Protein AF-A0A920SGM2-F1 (afdb_monomer)

Sequence (75 aa):
MGNVSYLVPGIHPMIKVAPHGTAIHTEDFARYAVLEEADRAVVDGAKSMALTMVDCWADPAVLDAARAEFIAIGT

Radius of gyration: 16.13 Å; Cα contacts (8 Å, |Δi|>4): 37; chains: 1; bounding box: 39×18×41 Å

Secondary structure (DSSP, 8-state):
--SGGGTS---------S-TT--TTSHHHHHHTTSHHHHHHHHHHHHHHHHHHHHHHH-HHHHHHHHHHHHHT--

pLDDT: mean 94.94, std 7.18, range [56.25, 98.5]

Foldseek 3Di:
DPVVCLVAQDDDDDDDQADPPDDPPDPRVVVSCPDPSVVVSVVVVVVVVVVLVVCCVVDVVSRVVSVVVSVVVPD

Mean predicted aligned error: 3.48 Å

Solvent-accessible surface area (backbone atoms only — not comparable to full-atom values): 4612 Å² total; per-residue (Å²): 123,61,78,63,53,77,80,42,81,70,82,73,84,84,76,80,45,61,67,91,87,63,54,84,97,38,72,68,41,56,61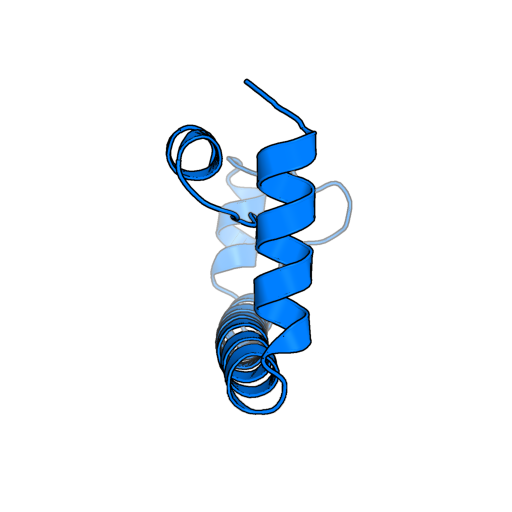,32,61,75,34,74,60,22,57,48,39,51,53,52,49,52,50,50,55,51,50,54,50,48,50,42,69,77,35,63,63,56,52,52,49,48,49,51,53,54,60,70,68,61,132

Structure (mmCIF, N/CA/C/O backbone):
data_AF-A0A920SGM2-F1
#
_entry.id   AF-A0A920SGM2-F1
#
loop_
_atom_site.group_PDB
_atom_site.id
_atom_site.type_symbol
_atom_site.label_atom_id
_atom_site.label_alt_id
_atom_site.label_comp_id
_atom_site.label_asym_id
_atom_site.label_entity_id
_atom_site.label_seq_id
_atom_site.pdbx_PDB_ins_code
_atom_site.Cartn_x
_atom_site.Cartn_y
_atom_site.Cartn_z
_atom_site.occupancy
_atom_site.B_iso_or_equiv
_atom_site.auth_seq_id
_atom_site.auth_comp_id
_atom_site.auth_asym_id
_atom_site.auth_atom_id
_atom_site.pdbx_PDB_model_num
ATOM 1 N N . MET A 1 1 ? 6.437 -0.439 6.305 1.00 66.44 1 MET A N 1
ATOM 2 C CA . MET A 1 1 ? 7.664 -0.770 5.542 1.00 66.44 1 MET A CA 1
ATOM 3 C C . MET A 1 1 ? 8.673 0.343 5.748 1.00 66.44 1 MET A C 1
ATOM 5 O O . MET A 1 1 ? 8.278 1.492 5.648 1.00 66.44 1 MET A O 1
ATOM 9 N N . GLY A 1 2 ? 9.922 0.010 6.076 1.00 85.38 2 GLY A N 1
ATOM 10 C CA . GLY A 1 2 ? 11.011 0.985 6.229 1.00 85.38 2 GLY A CA 1
ATOM 11 C C . GLY A 1 2 ? 12.307 0.419 5.659 1.00 85.38 2 GLY A C 1
ATOM 12 O O . GLY A 1 2 ? 12.763 0.859 4.617 1.00 85.38 2 GLY A O 1
ATOM 13 N N . ASN A 1 3 ? 12.821 -0.660 6.253 1.00 93.75 3 ASN A N 1
ATOM 14 C CA . ASN A 1 3 ? 14.101 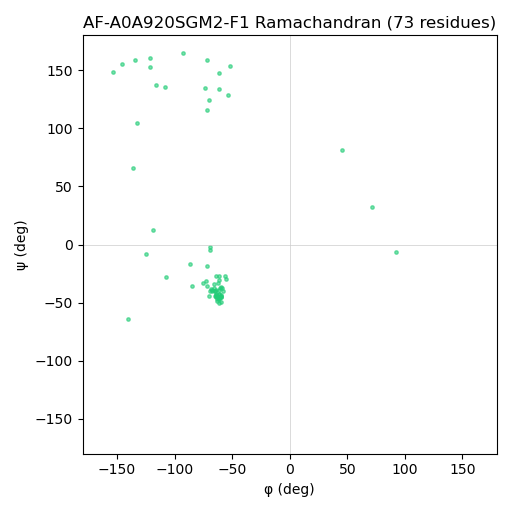-1.252 5.841 1.00 93.75 3 ASN A CA 1
ATOM 15 C C . ASN A 1 3 ? 14.098 -1.813 4.405 1.00 93.75 3 ASN A C 1
ATOM 17 O O . ASN A 1 3 ? 15.071 -1.653 3.682 1.00 93.75 3 ASN A O 1
ATOM 21 N N . VAL A 1 4 ? 13.007 -2.455 3.969 1.00 92.88 4 VAL A N 1
ATOM 22 C CA . VAL A 1 4 ? 12.904 -3.020 2.605 1.00 92.88 4 VAL A CA 1
ATOM 23 C C . VAL A 1 4 ? 12.920 -1.925 1.540 1.00 92.88 4 VAL A C 1
ATOM 25 O O . VAL A 1 4 ? 13.515 -2.109 0.483 1.00 92.88 4 VAL A O 1
ATOM 28 N N . SER A 1 5 ? 12.340 -0.766 1.852 1.00 93.06 5 SER A N 1
ATOM 29 C CA . SER A 1 5 ? 12.291 0.387 0.954 1.00 93.06 5 SER A CA 1
ATOM 30 C C . SER A 1 5 ? 13.657 1.047 0.735 1.00 93.06 5 SER A C 1
ATOM 32 O O . SER A 1 5 ? 13.724 1.988 -0.035 1.00 93.06 5 SER A O 1
ATOM 34 N N . TYR A 1 6 ? 14.734 0.579 1.381 1.00 92.38 6 TYR A N 1
ATOM 35 C CA . TYR A 1 6 ? 16.113 0.960 1.039 1.00 92.38 6 TYR A CA 1
ATOM 36 C C . TYR A 1 6 ? 16.727 0.088 -0.058 1.00 92.38 6 TYR A C 1
ATOM 38 O O . TYR A 1 6 ? 17.756 0.447 -0.616 1.00 92.38 6 TYR A O 1
ATOM 46 N N . LEU A 1 7 ? 16.143 -1.076 -0.346 1.00 93.31 7 LEU A N 1
ATOM 47 C CA . LEU A 1 7 ? 16.706 -2.035 -1.299 1.00 93.31 7 LEU A CA 1
ATOM 48 C C . LEU A 1 7 ? 15.914 -2.095 -2.602 1.00 93.31 7 LEU A C 1
ATOM 50 O O . LEU A 1 7 ? 16.468 -2.438 -3.643 1.00 93.31 7 LEU A O 1
ATOM 54 N N . VAL A 1 8 ? 14.617 -1.797 -2.542 1.00 93.25 8 VAL A N 1
ATOM 55 C CA . VAL A 1 8 ? 13.702 -1.872 -3.681 1.00 93.25 8 VAL A CA 1
ATOM 56 C C . VAL A 1 8 ? 12.642 -0.771 -3.591 1.00 93.25 8 VAL A C 1
ATOM 58 O O . VAL A 1 8 ? 12.302 -0.354 -2.478 1.00 93.25 8 VAL A O 1
ATOM 61 N N . PRO A 1 9 ? 12.048 -0.347 -4.726 1.00 93.44 9 PRO A N 1
ATOM 62 C CA . PRO A 1 9 ? 10.842 0.472 -4.703 1.00 93.44 9 PRO A CA 1
ATOM 63 C C . PRO A 1 9 ? 9.761 -0.208 -3.853 1.00 93.44 9 PRO A C 1
ATOM 65 O O . PRO A 1 9 ? 9.464 -1.390 -4.041 1.00 93.44 9 PRO A O 1
ATOM 68 N N . GLY A 1 10 ? 9.176 0.520 -2.903 1.00 92.50 10 GLY A N 1
ATOM 69 C CA . GLY A 1 10 ? 8.195 -0.042 -1.980 1.00 92.50 10 GLY A CA 1
ATOM 70 C C . GLY A 1 10 ? 7.222 1.002 -1.455 1.00 92.50 10 GLY A C 1
ATOM 71 O O . GLY A 1 10 ? 7.584 2.160 -1.266 1.00 92.50 10 GLY A O 1
ATOM 72 N N . ILE A 1 11 ? 5.992 0.570 -1.179 1.00 94.12 11 ILE A N 1
ATOM 73 C CA . ILE A 1 11 ? 4.911 1.411 -0.656 1.00 94.12 11 ILE A CA 1
ATOM 74 C C . ILE A 1 11 ? 4.405 0.874 0.688 1.00 94.12 11 ILE A C 1
ATOM 76 O O . ILE A 1 11 ? 4.479 -0.322 0.972 1.00 94.12 11 ILE A O 1
ATOM 80 N N . HIS A 1 12 ? 3.876 1.763 1.527 1.00 95.38 12 HIS A N 1
ATOM 81 C CA . HIS A 1 1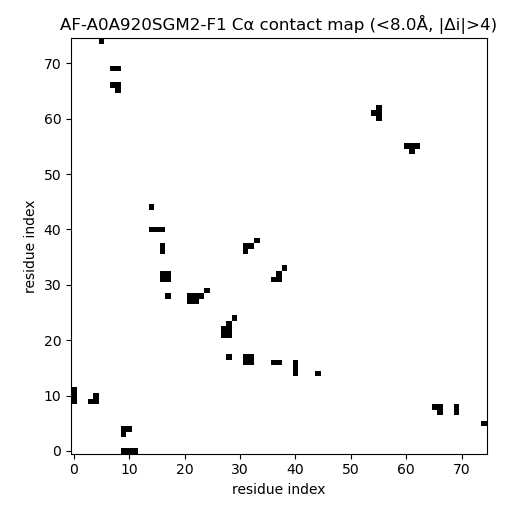2 ? 3.166 1.404 2.758 1.00 95.38 12 HIS A CA 1
ATOM 82 C C . HIS A 1 12 ? 1.891 2.244 2.896 1.00 95.38 12 HIS A C 1
ATOM 84 O O . HIS A 1 12 ? 1.819 3.126 3.758 1.00 95.38 12 HIS A O 1
ATOM 90 N N . PRO A 1 13 ? 0.918 2.042 1.991 1.00 94.81 13 PRO A N 1
ATOM 91 C CA . PRO A 1 13 ? -0.323 2.790 2.020 1.00 94.81 13 PRO A CA 1
ATOM 92 C C . PRO A 1 13 ? -1.191 2.349 3.201 1.00 94.81 13 PRO A C 1
ATOM 94 O O . PRO A 1 13 ? -1.059 1.243 3.725 1.00 94.81 13 PRO A O 1
ATOM 97 N N . MET A 1 14 ? -2.110 3.225 3.593 1.00 95.00 14 MET 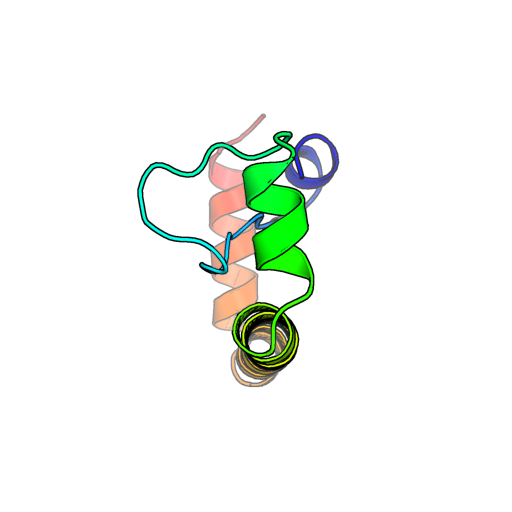A N 1
ATOM 98 C CA . MET A 1 14 ? -3.120 2.957 4.612 1.00 95.00 14 MET A CA 1
ATOM 99 C C . MET A 1 14 ? -4.502 3.021 3.964 1.00 95.00 14 MET A C 1
ATOM 101 O O . MET A 1 14 ? -4.781 3.945 3.202 1.00 95.00 14 MET A O 1
ATOM 105 N N . ILE A 1 15 ? -5.374 2.073 4.306 1.00 96.25 15 ILE A N 1
ATOM 106 C CA . ILE A 1 15 ? -6.794 2.089 3.934 1.00 96.25 15 ILE A CA 1
ATOM 107 C C . ILE A 1 15 ? -7.601 2.393 5.192 1.00 96.25 15 ILE A C 1
ATOM 109 O O . ILE A 1 15 ? -7.312 1.885 6.277 1.00 96.25 15 ILE A O 1
ATOM 113 N N . LYS A 1 16 ? -8.587 3.280 5.066 1.00 95.44 16 LYS A N 1
ATOM 114 C CA . LYS A 1 16 ? -9.393 3.728 6.199 1.00 95.44 16 LYS A CA 1
ATOM 115 C C . LYS A 1 16 ? -10.312 2.605 6.685 1.00 95.44 16 LYS A C 1
ATOM 117 O O . LYS A 1 16 ? -11.147 2.134 5.928 1.00 95.44 16 LYS A O 1
ATOM 122 N N . VAL A 1 17 ? -10.210 2.275 7.973 1.00 97.12 17 VAL A N 1
ATOM 123 C CA . VAL A 1 17 ? -11.100 1.316 8.663 1.00 97.12 17 VAL A CA 1
ATOM 124 C C . VAL A 1 17 ? -11.781 1.895 9.905 1.00 97.12 17 VAL A C 1
ATOM 126 O O . VAL A 1 17 ? -12.659 1.265 10.478 1.00 97.12 17 VAL A O 1
ATOM 129 N N . ALA A 1 18 ? -11.389 3.099 10.328 1.00 97.44 18 ALA A N 1
ATOM 130 C CA . ALA A 1 18 ? -11.893 3.763 11.528 1.00 97.44 18 ALA A CA 1
ATOM 131 C C . ALA A 1 18 ? -12.230 5.238 11.239 1.00 97.44 18 ALA A C 1
ATOM 133 O O . ALA A 1 18 ? -11.717 5.805 10.264 1.00 97.4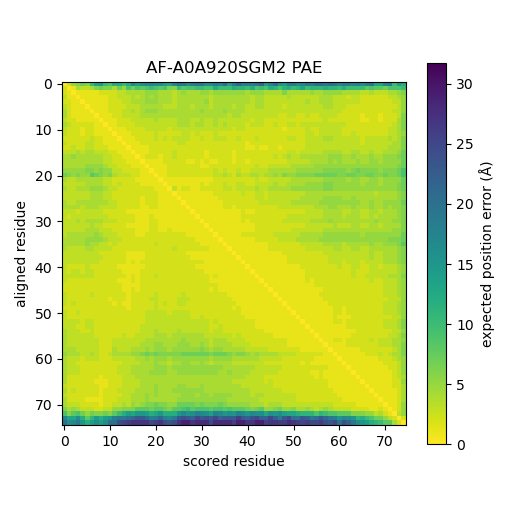4 18 ALA A O 1
ATOM 134 N N . PRO A 1 19 ? -13.079 5.891 12.057 1.00 97.00 19 PRO A N 1
ATOM 135 C CA . PRO A 1 19 ? -13.336 7.324 11.960 1.00 97.00 19 PRO A CA 1
ATOM 136 C C . PRO A 1 19 ? -12.053 8.164 11.963 1.00 97.00 19 PRO A C 1
ATOM 138 O O . PRO A 1 19 ? -11.009 7.774 12.486 1.00 97.00 19 PRO A O 1
ATOM 141 N N . HIS A 1 20 ? -12.126 9.353 11.362 1.00 95.56 20 HIS A N 1
ATOM 142 C CA . HIS A 1 20 ? -10.988 10.268 11.375 1.00 95.56 20 HIS A CA 1
ATOM 143 C C . HIS A 1 20 ? -10.650 10.663 12.820 1.00 95.56 20 HIS A C 1
ATOM 145 O O . HIS A 1 20 ? -11.542 11.020 13.584 1.00 95.56 20 HIS A O 1
ATOM 151 N N . GLY A 1 21 ? -9.365 10.624 13.172 1.00 95.75 21 GLY A N 1
ATOM 152 C CA . GLY A 1 21 ? -8.885 10.922 14.524 1.00 95.75 21 GLY A CA 1
ATOM 153 C C . GLY A 1 21 ? -8.749 9.702 15.440 1.00 95.75 21 GLY A C 1
ATOM 154 O O . GLY A 1 21 ? -8.188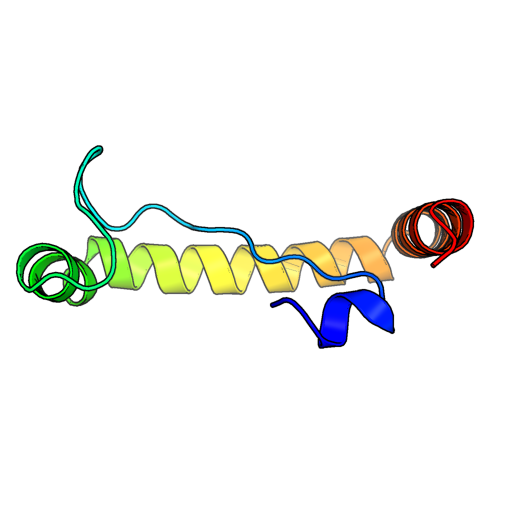 9.839 16.523 1.00 95.75 21 GLY A O 1
ATOM 155 N N . THR A 1 22 ? -9.183 8.507 15.026 1.00 97.25 22 THR A N 1
ATOM 156 C CA . THR A 1 22 ? -8.894 7.277 15.778 1.00 97.25 22 THR A CA 1
ATOM 157 C C . THR A 1 22 ? -7.417 6.903 15.627 1.00 97.25 22 THR A C 1
ATOM 159 O O . THR A 1 22 ? -6.956 6.593 14.528 1.00 97.25 22 THR A O 1
ATOM 162 N N . ALA A 1 23 ? -6.666 6.924 16.730 1.00 97.19 23 ALA A N 1
ATOM 163 C CA . ALA A 1 23 ? -5.246 6.590 16.730 1.00 97.19 23 ALA A CA 1
ATOM 164 C C . ALA A 1 23 ? -5.014 5.077 16.578 1.00 97.19 23 ALA A C 1
ATOM 166 O O . ALA A 1 23 ? -5.635 4.270 17.273 1.00 97.19 23 ALA A O 1
ATOM 167 N N . ILE A 1 24 ? -4.073 4.702 15.708 1.00 94.44 24 ILE A N 1
ATOM 168 C CA . ILE A 1 24 ? -3.544 3.335 15.628 1.00 94.44 24 ILE A CA 1
ATOM 169 C C . ILE A 1 24 ? -2.870 2.962 16.963 1.00 94.44 24 ILE A C 1
ATOM 171 O O . ILE A 1 24 ? -2.320 3.830 17.634 1.00 94.44 24 ILE A O 1
ATOM 175 N N . HIS A 1 25 ? -2.920 1.685 17.358 1.00 97.38 25 HIS A N 1
ATOM 176 C CA . HIS A 1 25 ? -2.470 1.17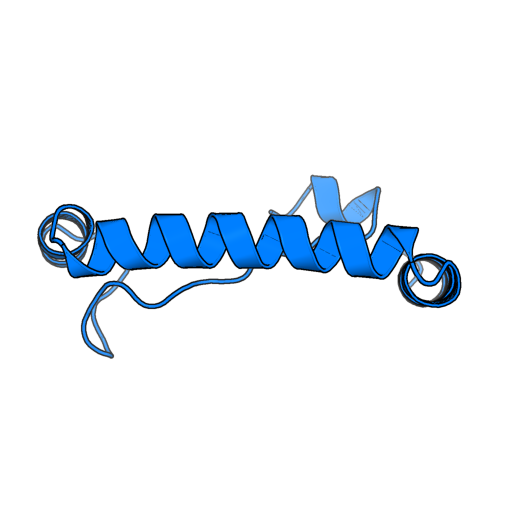8 18.674 1.00 97.38 25 HIS A CA 1
ATOM 177 C C . HIS A 1 25 ? -3.349 1.553 19.883 1.00 97.38 25 HIS A C 1
ATOM 179 O O . HIS A 1 25 ? -2.855 1.679 21.000 1.00 97.38 25 HIS A O 1
ATOM 185 N N . THR A 1 26 ? -4.660 1.687 19.684 1.00 98.25 26 THR A N 1
ATOM 186 C CA . THR A 1 26 ? -5.634 1.894 20.769 1.00 98.25 26 THR A CA 1
ATOM 187 C C . THR A 1 26 ? -6.690 0.791 20.791 1.00 98.25 26 THR A C 1
ATOM 189 O O . THR A 1 26 ? -6.914 0.115 19.783 1.00 98.25 26 THR A O 1
ATOM 192 N N . GLU A 1 27 ? -7.375 0.627 21.927 1.00 98.38 27 GLU A N 1
ATOM 193 C CA . GLU A 1 27 ? -8.535 -0.271 22.023 1.00 98.38 27 GLU A CA 1
ATOM 194 C C . GLU A 1 27 ? -9.649 0.131 21.051 1.00 98.38 27 GLU A C 1
ATOM 196 O O . GLU A 1 27 ? -10.288 -0.735 20.457 1.00 98.38 27 GLU A O 1
ATOM 201 N N . ASP A 1 28 ? -9.851 1.433 20.839 1.00 98.06 28 ASP A N 1
ATOM 202 C CA . ASP A 1 28 ? -10.844 1.931 19.888 1.00 98.06 28 ASP A CA 1
ATOM 203 C C . ASP A 1 28 ? -10.528 1.465 18.468 1.00 98.06 28 ASP A C 1
ATOM 205 O O . ASP A 1 28 ? -11.401 0.930 17.788 1.00 98.06 28 ASP A O 1
ATOM 209 N N . PHE A 1 29 ? -9.272 1.587 18.026 1.00 98.25 29 PHE A N 1
ATOM 210 C CA . PHE A 1 29 ? -8.881 1.091 16.708 1.00 98.25 29 PHE A CA 1
ATOM 211 C C . PHE A 1 29 ? -9.072 -0.426 16.588 1.00 98.25 29 PHE A C 1
ATOM 213 O O . PHE A 1 29 ? -9.555 -0.896 15.560 1.00 98.25 29 PHE A O 1
ATOM 220 N N . ALA A 1 30 ? -8.766 -1.189 17.645 1.00 98.31 30 ALA A N 1
ATOM 221 C CA . ALA A 1 30 ? -8.994 -2.633 17.665 1.00 98.31 30 ALA A CA 1
ATOM 222 C C . ALA A 1 30 ? -10.482 -2.994 17.493 1.00 98.31 30 ALA A C 1
ATOM 224 O O . ALA A 1 30 ? -10.795 -3.944 16.780 1.00 98.31 30 ALA A O 1
ATOM 225 N N . ARG A 1 31 ? -11.402 -2.211 18.078 1.00 98.25 31 ARG A N 1
ATOM 226 C CA . ARG A 1 31 ? -12.853 -2.397 17.893 1.00 98.25 31 ARG A CA 1
ATOM 227 C C . ARG A 1 31 ? -13.289 -2.156 16.450 1.00 98.25 31 ARG A C 1
ATOM 229 O O . ARG A 1 31 ? -14.116 -2.907 15.950 1.00 98.25 31 ARG A O 1
ATOM 236 N N . TYR A 1 32 ? -12.738 -1.144 15.778 1.00 98.31 32 TYR A N 1
ATOM 237 C CA . TYR A 1 32 ? -13.055 -0.874 14.370 1.00 98.31 32 TYR A CA 1
ATOM 238 C C . TYR A 1 32 ? -12.431 -1.896 13.410 1.00 98.31 32 TYR A C 1
ATOM 240 O O . TYR A 1 32 ? -13.032 -2.218 12.390 1.00 98.31 32 TYR A O 1
ATOM 248 N N . ALA A 1 33 ? -11.262 -2.445 13.750 1.00 97.69 33 ALA A N 1
ATOM 249 C CA . ALA A 1 33 ? -10.512 -3.379 12.908 1.00 97.69 33 ALA A CA 1
ATOM 250 C C . ALA A 1 33 ? -11.166 -4.766 12.733 1.00 97.69 33 ALA A C 1
ATOM 252 O O . ALA A 1 33 ? -10.648 -5.579 11.975 1.00 97.69 33 ALA A O 1
ATOM 253 N N . VAL A 1 34 ? -12.277 -5.039 13.424 1.00 98.00 34 VAL A N 1
ATOM 254 C CA . VAL A 1 34 ? -13.021 -6.313 13.357 1.00 98.00 34 VAL A CA 1
ATOM 255 C C . VAL A 1 34 ? -14.457 -6.144 12.847 1.00 98.00 34 VAL A C 1
ATOM 257 O O . VAL A 1 34 ? -15.279 -7.045 12.995 1.00 98.00 34 VAL A O 1
ATOM 260 N N . LEU A 1 35 ? -14.789 -4.970 12.301 1.00 98.06 35 LEU A N 1
ATOM 261 C CA . LEU A 1 35 ? -16.107 -4.691 11.728 1.00 98.06 35 LEU A CA 1
ATOM 262 C C . LEU A 1 35 ? -16.130 -4.983 10.225 1.00 98.06 35 LEU A C 1
ATOM 264 O O . LEU A 1 35 ? -15.097 -5.012 9.565 1.00 98.06 35 LEU A O 1
ATOM 268 N N . GLU A 1 36 ? -17.331 -5.062 9.655 1.00 98.00 36 GLU A N 1
ATOM 269 C CA . GLU A 1 36 ? -17.541 -5.275 8.215 1.00 98.00 36 GLU A CA 1
ATOM 270 C C . GLU A 1 36 ? -16.835 -4.226 7.326 1.00 98.00 36 GLU A C 1
ATOM 272 O O . GLU A 1 36 ? -16.444 -4.512 6.196 1.00 98.00 36 GLU A O 1
ATOM 277 N N . GLU A 1 37 ? -16.647 -2.993 7.811 1.00 96.50 37 GLU A N 1
ATOM 278 C CA . GLU A 1 37 ? -15.858 -1.967 7.107 1.00 96.50 37 GLU A CA 1
ATOM 279 C C . GLU A 1 37 ? -14.370 -2.353 7.007 1.00 96.50 37 GLU A C 1
ATOM 281 O O . GLU A 1 37 ? -13.741 -2.115 5.977 1.00 96.50 37 GLU A O 1
ATOM 286 N N . ALA A 1 38 ? -13.809 -2.983 8.044 1.00 98.00 38 ALA A N 1
ATOM 287 C CA . ALA A 1 38 ? -12.437 -3.481 8.021 1.00 98.00 38 ALA A CA 1
ATOM 288 C C . ALA A 1 38 ? -12.291 -4.675 7.068 1.00 98.00 38 ALA A C 1
ATOM 290 O O . ALA A 1 38 ? -11.332 -4.713 6.298 1.00 98.00 38 ALA A O 1
ATOM 291 N N . ASP A 1 39 ? -13.267 -5.587 7.033 1.00 98.38 39 ASP A N 1
ATOM 292 C CA . ASP A 1 39 ? -13.278 -6.691 6.063 1.00 98.38 39 ASP A CA 1
ATOM 293 C C . ASP A 1 39 ? -13.325 -6.174 4.616 1.00 98.38 39 ASP A C 1
ATOM 295 O O . ASP A 1 39 ? -12.574 -6.636 3.751 1.00 98.38 39 ASP A O 1
ATOM 299 N N . ARG A 1 40 ? -14.153 -5.155 4.346 1.00 98.25 40 ARG A N 1
ATOM 300 C CA . ARG A 1 40 ? -14.180 -4.475 3.041 1.00 98.25 40 ARG A CA 1
ATOM 301 C C . ARG A 1 40 ? -12.828 -3.856 2.697 1.00 98.25 40 ARG A C 1
ATOM 303 O O . ARG A 1 40 ? -12.333 -4.073 1.594 1.00 98.25 40 ARG A O 1
ATOM 310 N N . ALA A 1 41 ? -12.190 -3.176 3.647 1.00 98.06 41 ALA A N 1
ATOM 311 C CA . ALA A 1 41 ? -10.867 -2.594 3.443 1.00 98.06 41 ALA A CA 1
ATOM 312 C C . ALA A 1 41 ? -9.783 -3.644 3.139 1.00 98.06 41 ALA A C 1
ATOM 314 O O . ALA A 1 41 ? -8.876 -3.365 2.354 1.00 98.06 41 ALA A O 1
ATOM 315 N N . VAL A 1 42 ? -9.875 -4.855 3.702 1.00 98.19 42 VAL A N 1
ATOM 316 C CA . VAL A 1 42 ? -8.980 -5.969 3.342 1.00 98.19 42 VAL A CA 1
ATOM 317 C C . VAL A 1 42 ? -9.165 -6.359 1.876 1.00 98.19 42 VAL A C 1
ATOM 319 O O . VAL A 1 42 ? -8.180 -6.495 1.149 1.00 98.19 42 VAL A O 1
ATOM 322 N N . VAL A 1 43 ? -10.411 -6.503 1.416 1.00 98.44 43 VAL A N 1
ATOM 323 C CA . VAL A 1 43 ? -10.713 -6.825 0.011 1.00 98.44 43 VAL A CA 1
ATOM 324 C C . VAL A 1 43 ? -10.252 -5.707 -0.926 1.00 98.44 43 VAL A C 1
ATOM 326 O O . VAL A 1 43 ? -9.662 -5.992 -1.970 1.00 98.44 43 VAL A O 1
ATOM 329 N N . ASP A 1 44 ? -10.473 -4.448 -0.554 1.00 98.38 44 ASP A N 1
ATOM 330 C CA . ASP A 1 44 ? -10.030 -3.290 -1.331 1.00 98.38 44 ASP A CA 1
ATOM 331 C C . ASP A 1 44 ? -8.503 -3.218 -1.400 1.00 98.38 44 ASP A C 1
ATOM 333 O O . ASP A 1 44 ? -7.944 -2.976 -2.472 1.00 98.38 44 ASP A O 1
ATOM 337 N N . GLY A 1 45 ? -7.808 -3.514 -0.299 1.00 98.12 45 GLY A N 1
ATOM 338 C CA . GLY A 1 45 ? -6.351 -3.609 -0.270 1.00 98.12 45 GLY A CA 1
ATOM 339 C C . GLY A 1 45 ? -5.817 -4.735 -1.146 1.00 98.12 45 GLY A C 1
ATOM 340 O O . GLY A 1 45 ? -4.899 -4.514 -1.936 1.00 98.12 45 GLY A O 1
ATOM 341 N N . ALA A 1 46 ? -6.428 -5.919 -1.079 1.00 98.44 46 ALA A N 1
ATOM 342 C CA . ALA A 1 46 ? -6.051 -7.054 -1.915 1.00 98.44 46 ALA A CA 1
ATOM 343 C C . ALA A 1 46 ? -6.229 -6.747 -3.410 1.00 98.44 46 ALA A C 1
ATOM 345 O O . ALA A 1 46 ? -5.322 -6.997 -4.206 1.00 98.44 46 ALA A O 1
ATOM 346 N N . LYS A 1 47 ? -7.366 -6.152 -3.793 1.00 98.50 47 LYS A N 1
ATOM 347 C CA . LYS A 1 47 ? -7.624 -5.730 -5.176 1.00 98.50 47 LYS A CA 1
ATOM 348 C C . LYS A 1 47 ? -6.660 -4.642 -5.623 1.00 98.50 47 LYS A C 1
ATOM 350 O O . LYS A 1 47 ? -6.139 -4.739 -6.725 1.00 98.50 47 LYS A O 1
ATOM 355 N N . SER A 1 48 ? -6.396 -3.651 -4.774 1.00 98.31 48 SER A N 1
ATOM 356 C CA . SER A 1 48 ? -5.466 -2.564 -5.092 1.00 98.31 48 SER A CA 1
ATOM 357 C C . SER A 1 48 ? -4.071 -3.113 -5.388 1.00 98.31 48 SER A C 1
ATOM 359 O O . SER A 1 48 ? -3.530 -2.833 -6.450 1.00 98.31 48 SER A O 1
ATOM 361 N N . MET A 1 49 ? -3.533 -3.984 -4.526 1.00 97.94 49 MET A N 1
ATOM 362 C CA . MET A 1 49 ? -2.230 -4.625 -4.753 1.00 97.94 49 MET A CA 1
ATOM 363 C C . MET A 1 49 ? -2.209 -5.488 -6.022 1.00 97.94 49 MET A C 1
ATOM 365 O O . MET A 1 49 ? -1.243 -5.443 -6.783 1.00 97.94 49 MET A O 1
ATOM 369 N N . ALA A 1 50 ? -3.268 -6.268 -6.266 1.00 98.44 50 ALA A N 1
ATOM 370 C CA . ALA A 1 50 ? -3.365 -7.113 -7.454 1.00 98.44 50 ALA A CA 1
ATOM 371 C C . ALA A 1 50 ? -3.425 -6.284 -8.744 1.00 98.44 50 ALA A C 1
ATOM 373 O O . ALA A 1 50 ? -2.717 -6.590 -9.699 1.00 98.44 50 ALA A O 1
ATOM 374 N N . LEU A 1 51 ? -4.230 -5.221 -8.764 1.00 98.31 51 LEU A N 1
ATOM 375 C CA . LEU A 1 51 ? -4.358 -4.333 -9.917 1.00 98.31 51 LEU A CA 1
ATOM 376 C C . LEU A 1 51 ? -3.075 -3.535 -10.158 1.00 98.31 51 LEU A C 1
ATOM 378 O O . LEU A 1 51 ? -2.651 -3.446 -11.301 1.00 98.31 51 LEU A O 1
ATOM 382 N N . THR A 1 52 ? -2.379 -3.081 -9.109 1.00 97.06 52 THR A N 1
ATOM 383 C CA . THR A 1 52 ? -1.038 -2.488 -9.259 1.00 97.06 52 THR A CA 1
ATOM 384 C C . THR A 1 52 ? -0.063 -3.460 -9.930 1.00 97.06 52 THR A C 1
ATOM 386 O O . THR A 1 52 ? 0.719 -3.054 -10.787 1.00 97.06 52 THR A O 1
ATOM 389 N N . MET A 1 53 ? -0.112 -4.753 -9.587 1.00 96.69 53 MET A N 1
ATOM 390 C CA . MET A 1 53 ? 0.715 -5.760 -10.257 1.00 96.69 53 MET A CA 1
ATOM 391 C C . MET A 1 53 ? 0.303 -5.971 -11.719 1.00 96.69 53 MET A C 1
ATOM 393 O O . MET A 1 53 ? 1.168 -6.130 -12.578 1.00 96.69 53 MET A O 1
ATOM 397 N N . VAL A 1 54 ? -1.002 -5.956 -12.010 1.00 98.31 54 VAL A N 1
ATOM 398 C CA . VAL A 1 54 ? -1.513 -6.016 -13.387 1.00 98.31 54 VAL A CA 1
ATOM 399 C C . VAL A 1 54 ? -1.003 -4.829 -14.197 1.00 98.31 54 VAL A C 1
ATOM 401 O O . VAL A 1 54 ? -0.509 -5.055 -15.295 1.00 98.31 54 VAL A O 1
ATOM 404 N N . ASP A 1 55 ? -1.036 -3.610 -13.657 1.00 97.62 55 ASP A N 1
ATOM 405 C CA . ASP A 1 55 ? -0.500 -2.421 -14.329 1.00 97.62 55 ASP A CA 1
ATOM 406 C C . ASP A 1 55 ? 1.000 -2.579 -14.618 1.00 97.62 55 ASP A C 1
ATOM 408 O O . ASP A 1 55 ? 1.443 -2.360 -15.742 1.00 97.62 55 ASP A O 1
ATOM 412 N N . CYS A 1 56 ? 1.771 -3.072 -13.641 1.00 96.25 56 CYS A N 1
ATOM 413 C CA . CYS A 1 56 ? 3.200 -3.356 -13.805 1.00 96.25 56 CYS A CA 1
ATOM 414 C C . CYS A 1 56 ? 3.497 -4.414 -14.883 1.00 96.25 56 CYS A C 1
ATOM 416 O O . CYS A 1 56 ? 4.570 -4.400 -15.485 1.00 96.25 56 CYS A O 1
ATOM 418 N N . TRP A 1 57 ? 2.590 -5.371 -15.092 1.00 96.75 57 TRP A N 1
ATOM 419 C CA . TRP A 1 57 ? 2.723 -6.401 -16.126 1.00 96.75 57 TRP A CA 1
ATOM 420 C C . TRP A 1 57 ? 2.221 -5.952 -17.495 1.00 96.75 57 TRP A C 1
ATOM 422 O O . TRP A 1 57 ? 2.774 -6.375 -18.509 1.00 96.75 57 TRP A O 1
ATOM 432 N N . ALA A 1 58 ? 1.165 -5.144 -17.528 1.00 98.44 58 ALA A N 1
ATOM 433 C CA . ALA A 1 58 ? 0.556 -4.654 -18.755 1.00 98.44 58 ALA A CA 1
ATOM 434 C C . ALA A 1 58 ? 1.396 -3.549 -19.408 1.00 98.44 58 ALA A C 1
ATOM 436 O O . ALA A 1 58 ? 1.440 -3.474 -20.635 1.00 98.44 58 ALA A O 1
ATOM 437 N N . ASP A 1 59 ? 2.078 -2.731 -18.601 1.00 98.25 59 ASP A N 1
ATOM 438 C CA . ASP A 1 59 ? 2.950 -1.657 -19.064 1.00 98.25 59 ASP A CA 1
ATOM 439 C C . ASP A 1 59 ? 4.312 -1.686 -18.335 1.00 98.25 59 ASP A C 1
ATOM 441 O O . ASP A 1 59 ? 4.419 -1.257 -17.180 1.00 98.25 59 ASP A O 1
ATOM 445 N N . PRO A 1 60 ? 5.387 -2.147 -19.008 1.00 95.50 60 PRO A N 1
ATOM 446 C CA . PRO A 1 60 ? 6.736 -2.144 -18.444 1.00 95.50 60 PRO A CA 1
ATOM 447 C C . PRO A 1 60 ? 7.218 -0.760 -17.982 1.00 95.50 60 PRO A C 1
ATOM 449 O O . PRO A 1 60 ? 8.022 -0.683 -17.049 1.00 95.50 60 PRO A O 1
ATOM 452 N N . ALA A 1 61 ? 6.704 0.330 -18.573 1.00 97.94 61 ALA A N 1
ATOM 453 C CA . ALA A 1 61 ? 7.115 1.691 -18.236 1.00 97.94 61 ALA A CA 1
ATOM 454 C C . ALA A 1 61 ? 6.825 2.049 -16.769 1.00 97.94 61 ALA A C 1
ATOM 456 O O . ALA A 1 61 ? 7.548 2.855 -16.185 1.00 97.94 61 ALA A O 1
ATOM 457 N N . VAL A 1 62 ? 5.817 1.424 -16.150 1.00 97.12 62 VAL A N 1
ATOM 458 C CA . VAL A 1 62 ? 5.474 1.635 -14.735 1.00 97.12 62 VAL A CA 1
ATOM 459 C C . VAL A 1 62 ? 6.620 1.186 -13.822 1.00 97.12 62 VAL A C 1
ATOM 461 O O . VAL A 1 62 ? 7.051 1.934 -12.941 1.00 97.12 62 VAL A O 1
ATOM 464 N N . LEU A 1 63 ? 7.151 -0.022 -14.041 1.00 95.44 63 LEU A N 1
ATOM 465 C CA . LEU A 1 63 ? 8.272 -0.538 -13.250 1.00 95.44 63 LEU A CA 1
ATOM 466 C C . LEU A 1 63 ? 9.583 0.177 -13.581 1.00 95.44 63 LEU A C 1
ATOM 468 O O . LEU A 1 63 ? 10.391 0.396 -12.676 1.00 95.44 63 LEU A O 1
ATOM 472 N N . ASP A 1 64 ? 9.795 0.549 -14.843 1.00 97.00 64 ASP A N 1
ATOM 473 C CA . ASP A 1 64 ? 10.983 1.295 -15.260 1.00 97.00 64 ASP A CA 1
ATOM 474 C C . ASP A 1 64 ? 11.029 2.680 -14.607 1.00 97.00 64 ASP A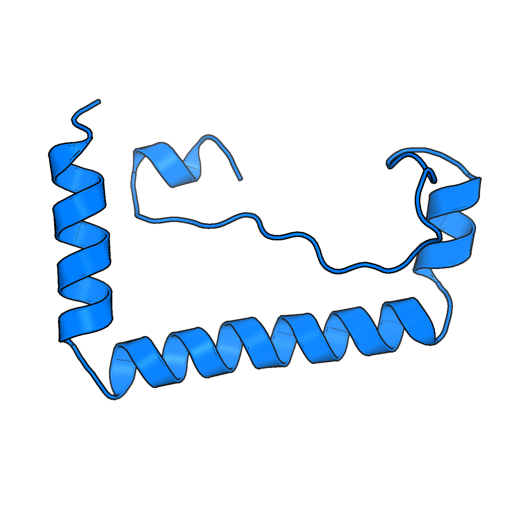 C 1
ATOM 476 O O . ASP A 1 64 ? 12.065 3.062 -14.060 1.00 97.00 64 ASP A O 1
ATOM 480 N N . ALA A 1 65 ? 9.899 3.394 -14.574 1.00 97.00 65 ALA A N 1
ATOM 481 C CA . ALA A 1 65 ? 9.781 4.678 -13.889 1.00 97.00 65 ALA A CA 1
ATOM 482 C C . ALA A 1 65 ? 10.038 4.539 -12.382 1.00 97.00 65 ALA A C 1
ATOM 484 O O . ALA A 1 65 ? 10.906 5.226 -11.844 1.00 97.00 65 ALA A O 1
ATOM 485 N N . ALA A 1 66 ? 9.376 3.587 -11.712 1.00 95.62 66 ALA A N 1
ATOM 486 C CA . ALA A 1 66 ? 9.564 3.356 -10.278 1.00 95.62 66 ALA A CA 1
ATOM 487 C C . ALA A 1 66 ? 11.025 3.026 -9.919 1.00 95.62 66 ALA A C 1
ATOM 489 O O . ALA A 1 66 ? 11.538 3.469 -8.891 1.00 95.62 66 ALA A O 1
ATOM 490 N N . ARG A 1 67 ? 11.724 2.262 -10.770 1.00 95.44 67 ARG A N 1
ATOM 491 C CA . ARG A 1 67 ? 13.153 1.956 -10.599 1.00 95.44 67 ARG A CA 1
ATOM 492 C C . ARG A 1 67 ? 14.038 3.170 -10.848 1.00 95.44 67 ARG A C 1
ATOM 494 O O . ARG A 1 67 ? 14.968 3.392 -10.077 1.00 95.44 67 ARG A O 1
ATOM 501 N N . ALA A 1 68 ? 13.769 3.933 -11.904 1.00 96.75 68 ALA A N 1
ATOM 502 C CA . ALA A 1 68 ? 14.530 5.132 -12.228 1.00 96.75 68 ALA A CA 1
ATOM 503 C C . ALA A 1 68 ? 14.434 6.171 -11.102 1.00 96.75 68 ALA A C 1
ATOM 505 O O . ALA A 1 68 ? 15.460 6.688 -10.665 1.00 96.75 68 ALA A O 1
ATOM 506 N N . GLU A 1 69 ? 13.229 6.413 -10.579 1.00 95.62 69 GLU A N 1
ATOM 507 C CA . GLU A 1 69 ? 13.000 7.299 -9.433 1.00 95.62 69 GLU A CA 1
ATOM 508 C C . GLU A 1 69 ? 13.723 6.799 -8.180 1.00 95.62 69 GLU A C 1
ATOM 510 O O . GLU A 1 69 ? 14.426 7.564 -7.523 1.00 95.62 69 GLU A O 1
ATOM 515 N N . PHE A 1 70 ? 13.622 5.502 -7.882 1.00 94.88 70 PHE A N 1
ATOM 516 C CA . PHE A 1 70 ? 14.299 4.900 -6.737 1.00 94.88 70 PHE A CA 1
ATOM 517 C C . PHE A 1 70 ? 15.828 5.060 -6.796 1.00 94.88 70 PHE A C 1
ATOM 519 O O . PHE A 1 70 ? 16.447 5.428 -5.801 1.00 94.88 70 PHE A O 1
ATOM 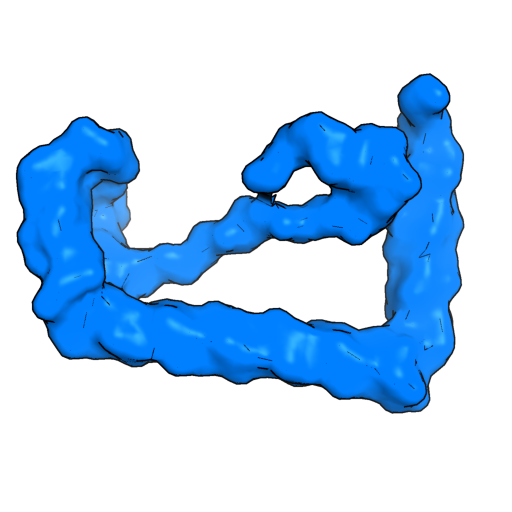526 N N . ILE A 1 71 ? 16.437 4.847 -7.968 1.00 95.44 71 ILE A N 1
ATOM 527 C CA . ILE A 1 71 ? 17.883 5.032 -8.181 1.00 95.44 71 ILE A CA 1
ATOM 528 C C . ILE A 1 71 ? 18.269 6.512 -8.081 1.00 95.44 71 ILE A C 1
ATOM 530 O O . ILE A 1 71 ? 19.303 6.837 -7.499 1.00 95.44 71 ILE A O 1
ATOM 534 N N . ALA A 1 72 ? 17.448 7.412 -8.628 1.00 94.00 72 ALA A N 1
ATOM 535 C CA . ALA A 1 72 ? 17.722 8.847 -8.630 1.00 94.00 72 ALA A CA 1
ATOM 536 C C . ALA A 1 72 ? 17.748 9.458 -7.219 1.00 94.00 72 ALA A C 1
ATOM 538 O O . ALA A 1 72 ? 18.441 10.451 -7.005 1.00 94.00 72 ALA A O 1
ATOM 539 N N . ILE A 1 73 ? 17.025 8.868 -6.259 1.00 84.44 73 ILE A N 1
ATOM 540 C CA . ILE A 1 73 ? 16.998 9.328 -4.862 1.00 84.44 73 ILE A CA 1
ATOM 541 C C . ILE A 1 73 ? 18.315 9.015 -4.125 1.00 84.44 73 ILE A C 1
ATOM 543 O O . ILE A 1 73 ? 18.594 9.677 -3.131 1.00 84.44 73 ILE A O 1
ATOM 547 N N . GLY A 1 74 ? 19.141 8.089 -4.636 1.00 64.38 74 GLY A N 1
ATOM 548 C CA . GLY A 1 74 ? 20.536 7.876 -4.230 1.00 64.38 74 GLY A CA 1
ATOM 549 C C . GLY A 1 74 ? 20.781 7.870 -2.717 1.00 64.38 74 GLY A C 1
ATOM 550 O O . GLY A 1 74 ? 21.223 8.876 -2.167 1.00 64.38 74 GLY A O 1
ATOM 551 N N . THR A 1 75 ? 20.529 6.745 -2.044 1.00 56.25 75 THR A N 1
ATOM 552 C CA . THR A 1 75 ? 21.070 6.514 -0.690 1.00 56.25 75 THR A CA 1
ATOM 553 C C . THR A 1 75 ? 22.529 6.100 -0.740 1.00 56.25 75 THR A C 1
ATOM 555 O O . THR A 1 75 ? 22.824 5.189 -1.549 1.00 56.25 75 THR A O 1
#